Protein AF-M0N2Q5-F1 (afdb_monomer)

Nearest PDB structures (foldseek):
  8gxs-assembly1_DA  TM=4.255E-01  e=4.967E+00  Homo sapiens
  7eg9-assembly1_A  TM=4.255E-01  e=5.302E+00  Homo sapiens
  8a5p-assembly1_X  TM=3.091E-01  e=9.544E+00  Thermochaetoides thermophila

pLDDT: mean 76.63, std 13.8, range [34.66, 92.38]

Mean predicted aligned error: 7.91 Å

Structure (mmCIF, N/CA/C/O backbone):
data_AF-M0N2Q5-F1
#
_entry.id   AF-M0N2Q5-F1
#
loop_
_atom_site.group_PDB
_atom_site.id
_atom_site.type_symbol
_atom_site.label_atom_id
_atom_site.label_alt_id
_atom_site.label_comp_id
_atom_site.label_asym_id
_atom_site.label_entity_id
_atom_site.label_seq_id
_atom_site.pdbx_PDB_ins_code
_atom_site.Cartn_x
_atom_site.Cartn_y
_atom_site.Cartn_z
_atom_site.occupancy
_atom_site.B_iso_or_equiv
_atom_site.auth_seq_id
_atom_site.auth_comp_id
_atom_site.auth_asym_id
_atom_site.auth_atom_id
_atom_site.pdbx_PDB_model_num
ATOM 1 N N . MET A 1 1 ? -11.373 19.446 1.570 1.00 45.94 1 MET A N 1
ATOM 2 C CA . MET A 1 1 ? -10.482 18.713 0.648 1.00 45.94 1 MET A CA 1
ATOM 3 C C . MET A 1 1 ? -11.380 17.953 -0.313 1.00 45.94 1 MET A C 1
ATOM 5 O O . MET A 1 1 ? -12.224 17.210 0.169 1.00 45.94 1 MET A O 1
ATOM 9 N N . ALA A 1 2 ? -11.302 18.213 -1.618 1.00 52.16 2 ALA A N 1
ATOM 10 C CA . ALA A 1 2 ? -12.062 17.449 -2.607 1.00 52.16 2 ALA A CA 1
ATOM 11 C C . ALA A 1 2 ? -11.197 16.258 -3.022 1.00 52.16 2 ALA A C 1
ATOM 13 O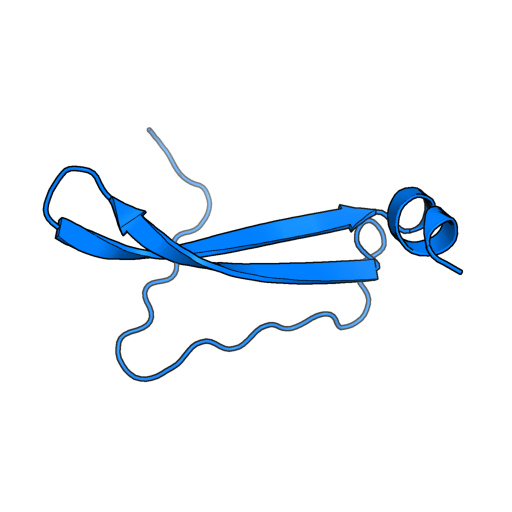 O . ALA A 1 2 ? -10.177 16.438 -3.683 1.00 52.16 2 ALA A O 1
ATOM 14 N N . TYR A 1 3 ? -11.546 1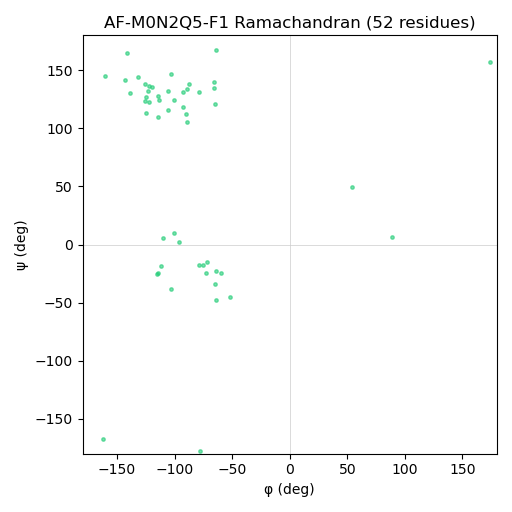5.073 -2.533 1.00 48.00 3 TYR A N 1
ATOM 15 C CA . TYR A 1 3 ? -10.894 13.834 -2.935 1.00 48.00 3 TYR A CA 1
ATOM 16 C C . TYR A 1 3 ? -11.631 13.275 -4.153 1.00 48.00 3 TYR A C 1
ATOM 18 O O . TYR A 1 3 ? -12.859 13.235 -4.153 1.00 48.00 3 TYR A O 1
ATOM 26 N N . ASP A 1 4 ? -10.881 12.860 -5.173 1.00 34.66 4 ASP A N 1
ATOM 27 C CA . ASP A 1 4 ? -11.415 12.310 -6.430 1.00 34.66 4 ASP A CA 1
ATOM 28 C C . ASP A 1 4 ? -11.937 10.863 -6.265 1.00 34.66 4 ASP A C 1
ATOM 30 O O . ASP A 1 4 ? -12.732 10.379 -7.062 1.00 34.66 4 ASP A O 1
ATOM 34 N N . SER A 1 5 ? -11.540 10.164 -5.189 1.00 43.34 5 SER A N 1
ATOM 35 C CA . SER A 1 5 ? -12.077 8.851 -4.804 1.00 43.34 5 SER A CA 1
ATOM 36 C C . SER A 1 5 ? -11.799 8.532 -3.326 1.00 43.34 5 SER A C 1
ATOM 38 O O . SER A 1 5 ? -10.753 8.912 -2.793 1.00 43.34 5 SER A O 1
ATOM 40 N N . LEU A 1 6 ? -12.733 7.833 -2.666 1.00 66.62 6 LEU A N 1
ATOM 41 C CA . LEU A 1 6 ? -12.621 7.312 -1.297 1.00 66.62 6 LEU A CA 1
ATOM 42 C C . LEU A 1 6 ? -13.210 5.892 -1.240 1.00 66.62 6 LEU A C 1
ATOM 44 O O . LEU A 1 6 ? -14.342 5.683 -1.670 1.00 66.62 6 LEU A O 1
ATOM 48 N N . SER A 1 7 ? -12.468 4.941 -0.666 1.00 64.06 7 SER A N 1
ATOM 49 C CA . SER A 1 7 ? -12.926 3.569 -0.396 1.00 64.06 7 SER A CA 1
ATOM 50 C C . SER A 1 7 ? -12.811 3.260 1.098 1.00 64.06 7 SER A C 1
ATOM 52 O O . SER A 1 7 ? -11.804 3.602 1.717 1.00 64.06 7 SER A O 1
ATOM 54 N N . ILE A 1 8 ? -13.834 2.619 1.672 1.00 71.12 8 ILE A N 1
ATOM 55 C CA . ILE A 1 8 ? -13.893 2.192 3.080 1.00 71.12 8 ILE A CA 1
ATOM 56 C C . ILE A 1 8 ? -14.147 0.682 3.098 1.00 71.12 8 ILE A C 1
ATOM 58 O O . ILE A 1 8 ? -15.029 0.198 2.394 1.00 71.12 8 ILE A O 1
ATOM 62 N N . HIS A 1 9 ? -13.374 -0.053 3.897 1.00 69.50 9 HIS A N 1
ATOM 63 C CA . HIS A 1 9 ? -13.430 -1.513 3.985 1.00 69.50 9 HIS A CA 1
ATOM 64 C C . HIS A 1 9 ? -13.716 -1.933 5.433 1.00 69.50 9 HIS A C 1
ATOM 66 O O . HIS A 1 9 ? -12.955 -1.566 6.325 1.00 69.50 9 HIS A O 1
ATOM 72 N N . ASP A 1 10 ? -14.788 -2.693 5.669 1.00 68.31 10 ASP A N 1
ATOM 73 C CA . ASP A 1 10 ? -15.261 -3.095 7.006 1.00 68.31 10 ASP A CA 1
ATOM 74 C C . ASP A 1 10 ? -15.111 -4.600 7.306 1.00 68.31 10 ASP A C 1
ATOM 76 O O . ASP A 1 10 ? -15.103 -4.995 8.469 1.00 68.31 10 ASP A O 1
ATOM 80 N N . ALA A 1 11 ? -14.942 -5.439 6.280 1.00 66.50 11 ALA A N 1
ATOM 81 C CA . ALA A 1 11 ? -14.777 -6.890 6.425 1.00 66.50 11 ALA A CA 1
ATOM 82 C C . ALA A 1 11 ? -13.399 -7.413 5.976 1.00 66.50 11 ALA A C 1
ATOM 84 O O . ALA A 1 11 ? -12.945 -8.459 6.439 1.00 66.50 11 ALA A O 1
ATOM 85 N N . GLY A 1 12 ? -12.723 -6.705 5.068 1.00 64.12 12 GLY A N 1
ATOM 86 C CA . GLY A 1 12 ? -11.450 -7.136 4.498 1.00 64.12 12 GLY A CA 1
ATOM 87 C C . GLY A 1 12 ? -10.973 -6.224 3.374 1.00 64.12 12 GLY A C 1
ATOM 88 O O . GLY A 1 12 ? -11.751 -5.508 2.746 1.00 64.12 12 GLY A O 1
ATOM 89 N N . LEU A 1 13 ? -9.668 -6.244 3.134 1.00 70.75 13 LEU A N 1
ATOM 90 C CA . LEU A 1 13 ? -8.993 -5.379 2.180 1.00 70.75 13 LEU A CA 1
ATOM 91 C C . LEU A 1 13 ? -8.601 -6.174 0.931 1.00 70.75 13 LEU A C 1
ATOM 93 O O . LEU A 1 13 ? -7.982 -7.231 1.039 1.00 70.75 13 LEU A O 1
ATOM 97 N N . MET A 1 14 ? -8.900 -5.634 -0.250 1.00 72.00 14 MET A N 1
ATOM 98 C CA . MET A 1 14 ? -8.465 -6.200 -1.526 1.00 72.00 14 MET A CA 1
ATOM 99 C C . MET A 1 14 ? -7.480 -5.253 -2.208 1.00 72.00 14 MET A C 1
ATOM 101 O O . MET A 1 14 ? -7.796 -4.091 -2.451 1.00 72.00 14 MET A O 1
ATOM 105 N N . VAL A 1 15 ? -6.292 -5.763 -2.535 1.00 71.12 15 VAL A N 1
ATOM 106 C CA . VAL A 1 15 ? -5.271 -5.031 -3.295 1.00 71.12 15 VAL A CA 1
ATOM 107 C C . VAL A 1 15 ? -5.234 -5.601 -4.706 1.00 71.12 15 VAL A C 1
ATOM 109 O O . VAL A 1 15 ? -4.893 -6.767 -4.896 1.00 71.12 15 VAL A O 1
ATOM 112 N N . ASN A 1 16 ? -5.591 -4.786 -5.697 1.00 70.19 16 ASN A N 1
ATOM 113 C CA . ASN A 1 16 ? -5.472 -5.155 -7.103 1.00 70.19 16 ASN A CA 1
ATOM 114 C C . ASN A 1 16 ? -4.220 -4.504 -7.707 1.00 70.19 16 ASN A C 1
ATOM 116 O O . ASN A 1 16 ? -4.077 -3.285 -7.656 1.00 70.19 16 ASN A O 1
ATOM 120 N N . LEU A 1 17 ? -3.330 -5.319 -8.279 1.00 65.94 17 LEU A N 1
ATOM 121 C CA . LEU A 1 17 ? -2.087 -4.876 -8.928 1.00 65.94 17 LEU A CA 1
ATOM 122 C C . LEU A 1 17 ? -2.113 -5.044 -10.452 1.00 65.94 17 LEU A C 1
ATOM 124 O O . LEU A 1 17 ? -1.083 -4.860 -11.098 1.00 65.94 17 LEU A O 1
ATOM 128 N N . LEU A 1 18 ? -3.247 -5.448 -11.028 1.00 67.00 18 LEU A N 1
ATOM 129 C CA . LEU A 1 18 ? -3.305 -5.779 -12.447 1.00 67.00 18 LEU A CA 1
ATOM 130 C C . LEU A 1 18 ? -3.047 -4.545 -13.322 1.00 67.00 18 LEU A C 1
ATOM 132 O O . LEU A 1 18 ? -3.774 -3.557 -13.255 1.00 67.00 18 LEU A O 1
ATOM 136 N N . ASP A 1 19 ? -1.997 -4.678 -14.132 1.00 63.25 19 ASP A N 1
ATOM 137 C CA . ASP A 1 19 ? -1.579 -3.811 -15.238 1.00 63.25 19 ASP A CA 1
ATOM 138 C C . ASP A 1 19 ? -1.402 -2.324 -14.892 1.00 63.25 19 ASP A C 1
ATOM 140 O O . ASP A 1 19 ? -1.920 -1.424 -15.550 1.00 63.25 19 ASP A O 1
ATOM 144 N N . ASN A 1 20 ? -0.660 -2.052 -13.813 1.00 73.75 20 ASN A N 1
ATOM 145 C CA . ASN A 1 20 ? -0.310 -0.687 -13.443 1.00 73.75 20 ASN A CA 1
ATOM 146 C C . ASN A 1 20 ? 1.021 -0.257 -14.091 1.00 73.75 20 ASN A C 1
ATOM 148 O O . ASN A 1 20 ? 2.100 -0.727 -13.720 1.00 73.75 20 ASN A O 1
ATOM 152 N N . GLU A 1 21 ? 0.953 0.693 -15.026 1.00 83.62 21 GLU A N 1
ATOM 153 C CA . GLU A 1 21 ? 2.127 1.236 -15.733 1.00 83.62 21 GLU A CA 1
ATOM 154 C C . GLU A 1 21 ? 3.162 1.873 -14.788 1.00 83.62 21 GLU A C 1
ATOM 156 O O . GLU A 1 21 ? 4.345 1.949 -15.113 1.00 83.62 21 GLU A O 1
ATOM 161 N N . ARG A 1 22 ? 2.740 2.320 -13.597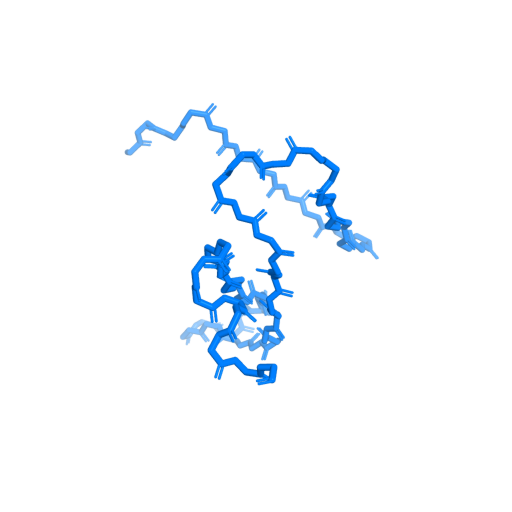 1.00 83.75 22 ARG A N 1
ATOM 162 C CA . ARG A 1 22 ? 3.585 3.076 -12.666 1.00 83.75 22 ARG A CA 1
ATOM 163 C C . ARG A 1 22 ? 4.099 2.253 -11.488 1.00 83.75 22 ARG A C 1
ATOM 165 O O . ARG A 1 22 ? 5.242 2.454 -11.075 1.00 83.75 22 ARG A O 1
ATOM 172 N N . TYR A 1 23 ? 3.286 1.362 -10.931 1.00 85.12 23 TYR A N 1
ATOM 173 C CA . TYR A 1 23 ? 3.564 0.655 -9.678 1.00 85.12 23 TYR A CA 1
ATOM 174 C C . TYR A 1 23 ? 3.613 -0.860 -9.882 1.00 85.12 23 TYR A C 1
ATOM 176 O O . TYR A 1 23 ? 2.745 -1.428 -10.533 1.00 85.12 23 TYR A O 1
ATOM 184 N N . ARG A 1 24 ? 4.609 -1.527 -9.286 1.00 85.38 24 ARG A N 1
ATOM 185 C CA . ARG A 1 24 ? 4.839 -2.977 -9.455 1.00 85.38 24 ARG A CA 1
ATOM 186 C C . ARG A 1 24 ? 4.646 -3.787 -8.178 1.00 85.38 24 ARG A C 1
ATOM 188 O O . ARG A 1 24 ? 4.387 -4.986 -8.238 1.00 85.38 24 ARG A O 1
ATOM 195 N N . ARG A 1 25 ? 4.801 -3.151 -7.017 1.00 86.00 25 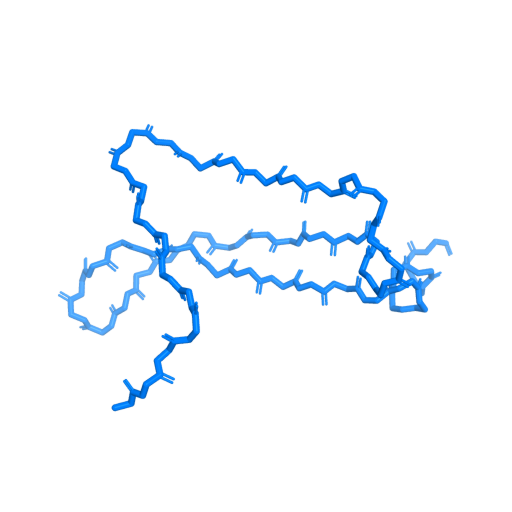ARG A N 1
ATOM 196 C CA . ARG A 1 25 ? 4.733 -3.810 -5.710 1.00 86.00 25 ARG A CA 1
ATOM 197 C C . ARG A 1 25 ? 4.068 -2.895 -4.697 1.00 86.00 25 ARG A C 1
ATOM 199 O O . ARG A 1 25 ? 4.326 -1.694 -4.687 1.00 86.00 25 ARG A O 1
ATOM 206 N N . VAL A 1 26 ? 3.252 -3.478 -3.827 1.00 85.88 26 VAL A N 1
ATOM 207 C CA . VAL A 1 26 ? 2.631 -2.779 -2.703 1.00 85.88 26 VAL A CA 1
ATOM 208 C C . VAL A 1 26 ? 2.960 -3.518 -1.416 1.00 85.88 26 VAL A C 1
ATOM 210 O O . VAL A 1 26 ? 2.736 -4.722 -1.322 1.00 85.88 26 VAL A O 1
ATOM 213 N N . CYS A 1 27 ? 3.490 -2.790 -0.439 1.00 86.81 27 CYS A N 1
ATOM 214 C CA . CYS A 1 27 ? 3.691 -3.266 0.926 1.00 86.81 27 CYS A CA 1
ATOM 215 C C . CYS A 1 27 ? 2.608 -2.667 1.825 1.00 86.81 27 CYS A C 1
ATOM 217 O O . CYS A 1 27 ? 2.185 -1.527 1.609 1.00 86.81 27 CYS A O 1
ATOM 219 N N . PHE A 1 28 ? 2.179 -3.418 2.836 1.00 86.31 28 PHE A N 1
ATOM 220 C CA . PHE A 1 28 ? 1.186 -2.962 3.801 1.00 86.31 28 PHE A CA 1
ATOM 221 C C . PHE A 1 28 ? 1.699 -3.104 5.231 1.00 86.31 28 PHE A C 1
ATOM 223 O O . PHE A 1 28 ? 2.312 -4.108 5.587 1.00 86.31 28 PHE A O 1
ATOM 230 N N . GLU A 1 29 ? 1.426 -2.091 6.045 1.00 87.38 29 GLU A N 1
ATOM 231 C CA . GLU A 1 29 ? 1.769 -2.064 7.465 1.00 87.38 29 GLU A CA 1
ATOM 232 C C . GLU A 1 29 ? 0.496 -1.799 8.282 1.00 87.38 29 GLU A C 1
ATOM 234 O O . GLU A 1 29 ? -0.078 -0.707 8.178 1.00 87.38 29 GLU A O 1
ATOM 239 N N . PRO A 1 30 ? 0.025 -2.774 9.080 1.00 88.06 30 PRO A N 1
ATOM 240 C CA . PRO A 1 30 ? -1.030 -2.540 10.055 1.00 88.06 30 PRO A CA 1
ATOM 241 C C . PRO A 1 30 ? -0.543 -1.589 11.150 1.00 88.06 30 PRO A C 1
ATOM 243 O O . PRO A 1 30 ? 0.578 -1.712 11.642 1.00 88.06 30 PRO A O 1
ATOM 246 N N . GLY A 1 31 ? -1.401 -0.672 11.579 1.00 88.00 31 GLY A N 1
ATOM 247 C CA . GLY A 1 31 ? -1.090 0.231 12.675 1.00 88.00 31 GLY A CA 1
ATOM 248 C C . GLY A 1 31 ? -2.326 0.885 13.267 1.00 88.00 31 GLY A C 1
ATOM 249 O O . GLY A 1 31 ? -3.463 0.507 12.981 1.00 88.00 31 GLY A O 1
ATOM 250 N N . THR A 1 32 ? -2.072 1.901 14.079 1.00 91.75 32 THR A N 1
ATOM 251 C CA . THR A 1 32 ? -3.099 2.695 14.749 1.00 91.75 32 THR A CA 1
ATOM 252 C C . THR A 1 32 ? -2.779 4.175 14.554 1.00 91.75 32 THR A C 1
ATOM 254 O O . THR A 1 32 ? -1.599 4.542 14.498 1.00 91.75 32 THR A O 1
ATOM 257 N N . ASP A 1 33 ? -3.795 5.021 14.398 1.00 86.50 33 ASP A N 1
ATOM 258 C CA . ASP A 1 33 ? -3.606 6.474 14.450 1.00 86.50 33 ASP A CA 1
ATOM 259 C C . ASP A 1 33 ? -3.479 6.981 15.898 1.00 86.50 33 ASP A C 1
ATOM 261 O O . ASP A 1 33 ? -3.458 6.207 16.858 1.00 86.50 33 ASP A O 1
ATOM 265 N N . ALA A 1 34 ? -3.356 8.303 16.047 1.00 88.06 34 ALA A N 1
ATOM 266 C CA . ALA A 1 34 ? -3.231 8.958 17.345 1.00 88.06 34 ALA A CA 1
ATOM 267 C C . ALA A 1 34 ? -4.476 8.786 18.237 1.00 88.06 34 ALA A C 1
ATOM 269 O O . ALA A 1 34 ? -4.349 8.863 19.458 1.00 88.06 34 ALA A O 1
ATOM 270 N N . ASP A 1 35 ? -5.640 8.518 17.642 1.00 92.38 35 ASP A N 1
ATOM 271 C CA . ASP A 1 35 ? -6.926 8.405 18.333 1.00 92.38 35 ASP A CA 1
ATOM 272 C C . ASP A 1 35 ? -7.285 6.946 18.671 1.00 92.38 35 ASP A C 1
ATOM 274 O O . ASP A 1 35 ? -8.334 6.673 19.255 1.00 92.38 35 ASP A O 1
ATOM 278 N N . GLY A 1 36 ? -6.408 5.989 18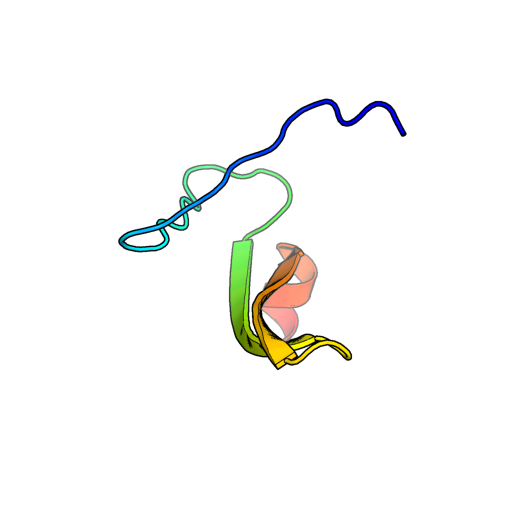.348 1.00 89.00 36 GLY A N 1
ATOM 279 C CA . GLY A 1 36 ? -6.628 4.573 18.634 1.00 89.00 36 GLY A CA 1
ATOM 280 C C . GLY A 1 36 ? -7.374 3.820 17.527 1.00 89.00 36 GLY A C 1
ATOM 281 O O . GLY A 1 36 ? -7.681 2.637 17.696 1.00 89.00 36 GLY A O 1
ATOM 282 N N . THR A 1 37 ? 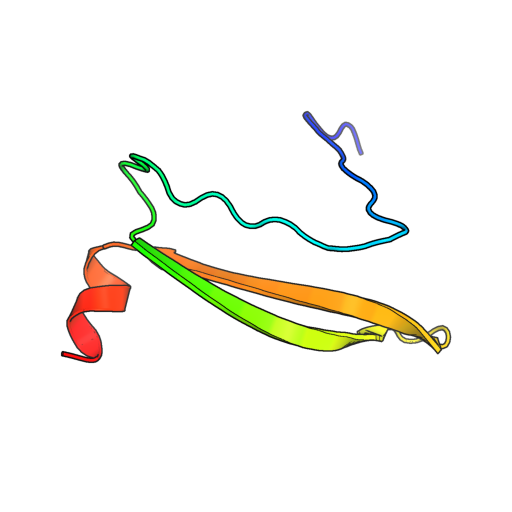-7.639 4.456 16.385 1.00 88.38 37 THR A N 1
ATOM 283 C CA . THR A 1 37 ? -8.331 3.827 15.257 1.00 88.38 37 THR A CA 1
ATOM 284 C C . THR A 1 37 ? -7.371 2.937 14.478 1.00 88.38 37 THR A C 1
ATOM 286 O O . THR A 1 37 ? -6.268 3.348 14.112 1.00 88.38 37 THR A O 1
ATOM 289 N N . SER A 1 38 ? -7.794 1.701 14.204 1.00 86.19 38 SER A N 1
ATOM 290 C CA . SER A 1 38 ? -7.024 0.772 13.371 1.00 86.19 38 SER A CA 1
ATOM 291 C C . SER A 1 38 ? -6.932 1.277 11.932 1.00 86.19 38 SER A C 1
ATOM 293 O O . SER A 1 38 ? -7.935 1.669 11.339 1.00 86.19 38 SER A O 1
ATOM 295 N N . LEU A 1 39 ? -5.734 1.222 11.355 1.00 85.81 39 LEU A N 1
ATOM 296 C CA . LEU A 1 39 ? -5.466 1.603 9.971 1.00 85.81 39 LEU A CA 1
ATOM 297 C C . LEU A 1 39 ? -4.451 0.665 9.318 1.00 85.81 39 LEU A C 1
ATOM 299 O O . LEU A 1 39 ? -3.721 -0.064 9.987 1.00 85.81 39 LEU A O 1
ATOM 303 N N . ILE A 1 40 ? -4.375 0.722 7.991 1.00 83.75 40 ILE A N 1
ATOM 304 C CA . ILE A 1 40 ? -3.360 0.025 7.197 1.00 83.75 40 ILE A CA 1
ATOM 305 C C . ILE A 1 40 ? -2.667 1.063 6.314 1.00 83.75 4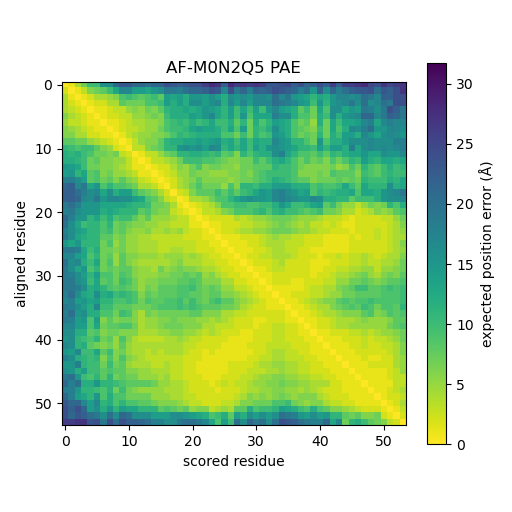0 ILE A C 1
ATOM 307 O O . ILE A 1 40 ? -3.328 1.772 5.554 1.00 83.75 40 ILE A O 1
ATOM 311 N N . ARG A 1 41 ? -1.338 1.171 6.412 1.00 84.56 41 ARG A N 1
ATOM 312 C CA . ARG A 1 41 ? -0.530 2.025 5.527 1.00 84.56 41 ARG A CA 1
ATOM 313 C C . ARG A 1 41 ? -0.138 1.256 4.279 1.00 84.56 41 ARG A C 1
ATOM 315 O O . ARG A 1 41 ? 0.271 0.105 4.381 1.00 84.56 41 ARG A O 1
ATOM 322 N N . PHE A 1 42 ? -0.202 1.916 3.126 1.00 85.69 42 PHE A N 1
ATOM 323 C CA . PHE A 1 42 ? 0.185 1.344 1.839 1.00 85.69 42 PHE A CA 1
ATOM 324 C C . PHE A 1 42 ? 1.402 2.056 1.274 1.00 85.69 42 PHE A C 1
ATOM 326 O O . PHE A 1 42 ? 1.389 3.274 1.091 1.00 85.69 42 PHE A O 1
ATOM 333 N N . TYR A 1 43 ? 2.417 1.280 0.916 1.00 84.00 43 TYR A N 1
ATOM 334 C CA . TYR A 1 43 ? 3.629 1.766 0.271 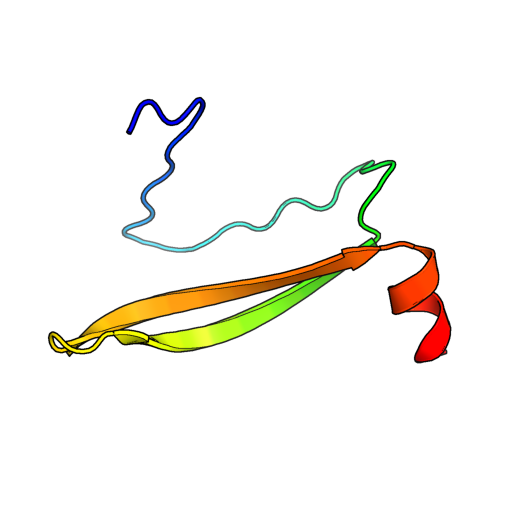1.00 84.00 43 TYR A CA 1
ATOM 335 C C . TYR A 1 43 ? 3.694 1.195 -1.141 1.00 84.00 43 TYR A C 1
ATOM 337 O O . TYR A 1 43 ? 3.884 -0.007 -1.324 1.00 84.00 43 TYR A O 1
ATOM 345 N N . HIS A 1 44 ? 3.501 2.057 -2.139 1.00 86.88 44 HIS A N 1
ATOM 346 C CA . HIS A 1 44 ? 3.548 1.676 -3.547 1.00 86.88 44 HIS A CA 1
ATOM 347 C C . HIS A 1 44 ? 4.960 1.893 -4.079 1.00 86.88 44 HIS A C 1
ATOM 349 O O . HIS A 1 44 ? 5.451 3.021 -4.106 1.00 86.88 44 HIS A O 1
ATOM 355 N N . HIS A 1 45 ? 5.595 0.817 -4.524 1.00 83.19 45 HIS A N 1
ATOM 356 C CA . HIS A 1 45 ? 6.893 0.869 -5.176 1.00 83.19 45 HIS A CA 1
ATOM 357 C C . HIS A 1 45 ? 6.701 0.956 -6.685 1.00 83.19 45 HIS A C 1
ATOM 359 O O . HIS A 1 45 ? 5.949 0.170 -7.279 1.00 83.19 45 HIS A O 1
ATOM 365 N N . THR A 1 46 ? 7.402 1.901 -7.309 1.00 89.19 46 THR A N 1
ATOM 366 C CA . THR A 1 46 ? 7.496 1.953 -8.770 1.00 89.19 46 THR A CA 1
ATOM 367 C C . THR A 1 46 ? 8.206 0.718 -9.318 1.00 89.19 46 THR A C 1
ATOM 369 O O . THR A 1 46 ? 8.832 -0.037 -8.571 1.00 89.19 46 THR A O 1
ATOM 372 N N . HIS A 1 47 ? 8.128 0.515 -10.634 1.00 86.81 47 HIS A N 1
ATOM 373 C CA . HIS A 1 47 ? 8.901 -0.528 -11.318 1.00 86.81 47 HIS A CA 1
ATOM 374 C C . HIS A 1 47 ? 10.400 -0.443 -10.989 1.00 86.81 47 HIS A C 1
ATOM 376 O O . HIS A 1 47 ? 10.980 -1.458 -10.609 1.00 86.81 47 HIS A O 1
ATOM 382 N N . ASP A 1 48 ? 10.984 0.760 -11.019 1.00 87.50 48 ASP A N 1
ATOM 383 C CA . ASP A 1 48 ? 12.398 0.979 -10.680 1.00 87.50 48 ASP A CA 1
ATOM 384 C C . ASP A 1 48 ? 12.700 0.647 -9.214 1.00 87.50 48 ASP A C 1
ATOM 386 O O . ASP A 1 48 ? 13.641 -0.083 -8.920 1.00 87.50 48 ASP A O 1
ATOM 390 N N . GLN A 1 49 ? 11.878 1.132 -8.276 1.00 87.50 49 GLN A N 1
ATOM 391 C CA . GLN A 1 49 ? 12.074 0.876 -6.844 1.00 87.50 49 GLN A CA 1
ATOM 392 C C . GLN A 1 49 ? 11.910 -0.604 -6.487 1.00 87.50 49 GLN A C 1
ATOM 394 O O . GLN A 1 49 ? 12.578 -1.090 -5.582 1.00 87.50 49 GLN A O 1
ATOM 399 N N . ALA A 1 50 ? 11.023 -1.323 -7.177 1.00 85.56 50 ALA A N 1
ATOM 400 C CA . ALA A 1 50 ? 10.830 -2.753 -6.968 1.00 85.56 50 ALA A CA 1
ATOM 401 C C . ALA A 1 50 ? 11.993 -3.596 -7.521 1.00 85.56 50 ALA A C 1
ATOM 403 O O . ALA A 1 50 ? 12.205 -4.705 -7.040 1.00 85.56 50 ALA A O 1
ATOM 404 N N . ALA A 1 51 ? 12.739 -3.087 -8.506 1.00 86.69 51 ALA A N 1
ATOM 405 C CA . ALA A 1 51 ? 13.901 -3.763 -9.081 1.00 86.69 51 ALA A CA 1
ATOM 406 C C . ALA A 1 51 ? 15.172 -3.637 -8.221 1.00 86.69 51 ALA A C 1
ATOM 408 O O . ALA A 1 51 ? 16.097 -4.418 -8.405 1.00 86.69 51 ALA A O 1
ATOM 409 N N . LEU A 1 52 ? 15.224 -2.682 -7.283 1.00 83.75 52 LEU A N 1
ATOM 410 C CA . LEU A 1 52 ? 16.378 -2.480 -6.392 1.00 83.75 52 LEU A CA 1
ATOM 411 C C . LEU A 1 52 ? 16.531 -3.568 -5.317 1.00 83.75 52 LEU A C 1
ATOM 413 O O . LEU A 1 52 ? 17.597 -3.676 -4.719 1.00 83.75 52 LEU A O 1
ATOM 417 N N . ASP A 1 53 ? 15.487 -4.367 -5.089 1.00 64.50 53 ASP A N 1
ATOM 418 C CA . ASP A 1 53 ? 15.476 -5.457 -4.107 1.00 64.50 53 ASP A CA 1
ATOM 419 C C . ASP A 1 53 ? 15.680 -6.848 -4.748 1.00 64.50 53 ASP A C 1
ATOM 421 O O . ASP A 1 53 ? 15.440 -7.861 -4.087 1.00 64.50 53 ASP A O 1
ATOM 425 N N . ALA A 1 54 ? 16.040 -6.902 -6.038 1.00 55.97 54 A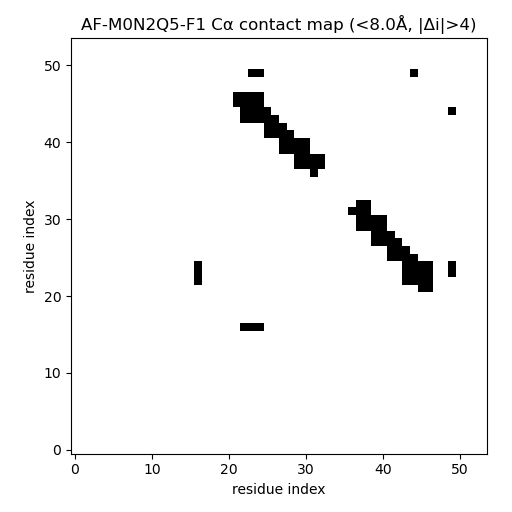LA A N 1
ATOM 426 C CA . ALA A 1 54 ? 16.183 -8.130 -6.830 1.00 55.97 54 ALA A CA 1
ATOM 427 C C . ALA A 1 54 ? 17.644 -8.566 -7.015 1.00 55.97 54 ALA A C 1
ATOM 429 O O . ALA A 1 54 ? 18.522 -7.687 -7.167 1.00 55.97 54 ALA A O 1
#

Solvent-accessible surface area (backbone atoms only — not comparable to full-atom values): 3861 Å² total; per-residue (Å²): 134,90,71,96,74,88,88,87,73,93,88,66,87,86,86,85,73,84,87,47,95,61,45,71,45,74,50,76,45,82,48,63,52,98,86,70,48,80,46,72,48,77,48,77,27,32,56,70,65,52,54,74,81,109

Organism: NCBI:txid1227456

Foldseek 3Di:
DDDPDDDDDDPDDDDDPPPDQFFDDKDWDWDADPVRDTDIDIDTAGPVRVVVVD

InterPro domains:
  IPR058458 Domain of unknown function DUF8145 [PF26470] (2-52)

Sequence (54 aa):
MAYDSLSIHDAGLMVNLLDNERYRRVCFEPGTDADGTSLIRFYHHTHDQAALDA

Secondary structure (DSSP, 8-state):
---S-----SS------TT-SSEEEEEEEEEE-TTS-EEEEEEEEEHHHHHTT-

Radius of gyration: 13.9 Å; Cα contacts (8 Å, |Δi|>4): 47; chains: 1; bounding box: 32×27×34 Å